Protein AF-A0A2E6BKK8-F1 (afdb_monomer_lite)

pLDDT: mean 77.75, std 14.75, range [41.41, 91.94]

Foldseek 3Di:
DPPPFDKDKDKDQLDDDPDDPVQPPLGDHIDIDIETAPDWDADPRRRDIDHPVVD

Secondary structure (DSSP, 8-state):
------EEEEEE-S---TT-TTSTT-----EEEEEETT-EEE-TTT--EEETTT-

Sequence (55 aa):
MSENQETKKVSCDGSVGRDDKDYADNKHPLIYLKITRGTNTDCPYCGKVFTYEDL

Structure (mmCIF, N/CA/C/O backbone):
data_AF-A0A2E6BKK8-F1
#
_entry.id   AF-A0A2E6BKK8-F1
#
loop_
_atom_site.group_PDB
_atom_site.id
_atom_site.type_symbol
_atom_site.label_atom_id
_atom_site.label_alt_id
_atom_site.label_comp_id
_atom_site.label_asym_id
_atom_site.label_entity_id
_atom_site.label_seq_id
_atom_site.pdbx_PDB_ins_code
_atom_site.Cartn_x
_atom_site.Cartn_y
_atom_site.Cartn_z
_atom_site.occupancy
_atom_site.B_iso_or_equiv
_atom_site.auth_seq_id
_atom_site.auth_comp_id
_atom_site.auth_asym_id
_atom_site.auth_atom_id
_atom_site.pdbx_PDB_model_num
ATOM 1 N N . MET A 1 1 ? -24.795 3.764 9.499 1.00 41.41 1 MET A N 1
ATOM 2 C CA . MET A 1 1 ? -23.781 3.665 10.565 1.00 41.41 1 MET A CA 1
ATOM 3 C C . MET A 1 1 ? -22.452 3.942 9.900 1.00 41.41 1 MET A C 1
ATOM 5 O O . MET A 1 1 ? -22.062 3.164 9.044 1.00 41.41 1 MET A O 1
ATOM 9 N N . SER A 1 2 ? -21.839 5.095 10.158 1.00 52.44 2 SER A N 1
ATOM 10 C CA . SER A 1 2 ? -20.508 5.376 9.619 1.00 52.44 2 SER A CA 1
ATOM 11 C C . SER A 1 2 ? -19.514 4.738 10.573 1.00 52.44 2 SER A C 1
ATOM 13 O O . SER A 1 2 ? -19.146 5.339 11.578 1.00 52.44 2 SER A O 1
ATOM 15 N N . GLU A 1 3 ? -19.172 3.477 10.327 1.00 59.28 3 GLU A N 1
ATOM 16 C CA . GLU A 1 3 ? -18.008 2.876 10.966 1.00 59.28 3 GLU A CA 1
ATOM 17 C C . GLU A 1 3 ? -16.806 3.733 10.570 1.00 59.28 3 GLU A C 1
ATOM 19 O O . GLU A 1 3 ? -16.436 3.801 9.397 1.00 59.28 3 GLU A O 1
ATOM 24 N N . ASN A 1 4 ? -16.249 4.466 11.536 1.00 65.62 4 ASN A N 1
ATOM 25 C CA . ASN A 1 4 ? -14.973 5.144 11.372 1.00 65.62 4 ASN A CA 1
ATOM 26 C C . ASN A 1 4 ? -13.917 4.058 11.175 1.00 65.62 4 ASN A C 1
ATOM 28 O O . ASN A 1 4 ? -13.319 3.575 12.133 1.00 65.62 4 ASN A O 1
ATOM 32 N N . GLN A 1 5 ? -13.732 3.635 9.929 1.00 72.94 5 GLN A N 1
ATOM 33 C CA . GLN A 1 5 ? -12.677 2.714 9.561 1.00 72.94 5 GLN A CA 1
ATOM 34 C C . GLN A 1 5 ? -11.344 3.391 9.879 1.00 72.94 5 GLN A C 1
ATOM 36 O O . GLN A 1 5 ? -10.971 4.390 9.259 1.00 72.94 5 GLN A O 1
ATOM 41 N N . GLU A 1 6 ? -10.652 2.884 10.898 1.00 89.19 6 GLU A N 1
ATOM 42 C CA . GLU A 1 6 ? -9.330 3.370 11.273 1.00 89.19 6 GLU A CA 1
ATOM 43 C C . GLU A 1 6 ? -8.365 3.108 10.122 1.00 89.19 6 GLU A C 1
ATOM 45 O O . GLU A 1 6 ? -8.169 1.964 9.701 1.00 89.19 6 GLU A O 1
ATOM 50 N N . THR A 1 7 ? -7.772 4.180 9.594 1.00 90.31 7 THR A N 1
ATOM 51 C CA . THR A 1 7 ? -6.846 4.080 8.466 1.00 90.31 7 THR A CA 1
ATOM 52 C C . THR A 1 7 ? -5.526 4.767 8.759 1.00 90.31 7 THR A C 1
ATOM 54 O O . THR A 1 7 ? -5.511 5.856 9.332 1.00 90.31 7 THR A O 1
ATOM 57 N N . LYS A 1 8 ? -4.427 4.154 8.316 1.00 90.50 8 LYS A N 1
ATOM 58 C CA . LYS A 1 8 ? -3.067 4.708 8.373 1.00 90.50 8 LYS A CA 1
ATOM 59 C C . LYS A 1 8 ? -2.551 4.963 6.959 1.00 90.50 8 LYS A C 1
ATOM 61 O O . LYS A 1 8 ? -2.977 4.320 5.999 1.00 90.50 8 LYS A O 1
ATOM 66 N N . LYS A 1 9 ? -1.626 5.914 6.835 1.00 91.50 9 LYS A N 1
ATOM 67 C CA . LYS A 1 9 ? -0.816 6.095 5.626 1.00 91.50 9 LYS A CA 1
ATOM 68 C C . LYS A 1 9 ? 0.552 5.481 5.872 1.00 91.50 9 LYS A C 1
ATOM 70 O O . LYS A 1 9 ? 1.181 5.789 6.877 1.00 91.50 9 LYS A O 1
ATOM 75 N N . VAL A 1 10 ? 1.002 4.657 4.941 1.00 90.38 10 VAL A N 1
ATOM 76 C CA . VAL A 1 10 ? 2.313 4.006 4.962 1.00 90.38 10 VAL A CA 1
ATOM 77 C C . VAL A 1 10 ? 3.015 4.282 3.648 1.00 90.38 10 VAL A C 1
ATOM 79 O O . VAL A 1 10 ? 2.375 4.395 2.604 1.00 90.38 10 VAL A O 1
ATOM 82 N N . SER A 1 11 ? 4.331 4.422 3.709 1.00 90.25 11 SER A N 1
ATOM 83 C CA . SER A 1 11 ? 5.174 4.565 2.535 1.00 90.25 11 SER A CA 1
ATOM 84 C C . SER A 1 11 ? 5.855 3.249 2.180 1.00 90.25 11 SER A C 1
ATOM 86 O O . SER A 1 11 ? 6.372 2.562 3.059 1.00 90.25 11 SER A O 1
ATOM 88 N N . CYS A 1 12 ? 5.902 2.931 0.891 1.00 88.50 12 CYS A N 1
ATOM 89 C CA . CYS A 1 12 ? 6.668 1.817 0.355 1.00 88.50 12 CYS A CA 1
ATOM 90 C C . CYS A 1 12 ? 7.702 2.365 -0.630 1.00 88.50 12 CYS A C 1
ATOM 92 O O . CYS A 1 12 ? 7.336 3.002 -1.614 1.00 88.50 12 CYS A O 1
ATOM 94 N N . ASP A 1 13 ? 8.984 2.152 -0.351 1.00 87.38 13 ASP A N 1
ATOM 95 C CA . ASP A 1 13 ? 10.119 2.639 -1.147 1.00 87.38 13 ASP A CA 1
ATOM 96 C C . ASP A 1 13 ? 10.698 1.578 -2.099 1.00 87.38 13 ASP A C 1
ATOM 98 O O . ASP A 1 13 ? 11.747 1.787 -2.700 1.00 87.38 13 ASP A O 1
ATOM 102 N N . GLY A 1 14 ? 10.040 0.421 -2.221 1.00 77.81 14 GLY A N 1
ATOM 103 C CA . GLY A 1 14 ? 10.523 -0.680 -3.054 1.00 77.81 14 GLY A CA 1
ATOM 104 C C . GLY A 1 14 ? 11.760 -1.394 -2.498 1.00 77.81 14 GLY A C 1
ATOM 105 O O . GLY A 1 14 ? 12.323 -2.247 -3.185 1.00 77.81 14 GLY A O 1
ATOM 106 N N . SER A 1 15 ? 12.190 -1.099 -1.263 1.00 75.38 15 SER A N 1
ATOM 107 C CA . SER A 1 15 ? 13.183 -1.918 -0.568 1.00 75.38 15 SER A CA 1
ATOM 108 C C . SER A 1 15 ? 12.550 -3.238 -0.123 1.00 75.38 15 SER A C 1
ATOM 110 O O . SER A 1 15 ? 11.895 -3.360 0.919 1.00 75.38 15 SER A O 1
ATOM 112 N N . VAL A 1 16 ? 12.733 -4.265 -0.947 1.00 66.25 16 VAL A N 1
ATOM 113 C CA . VAL A 1 16 ? 12.529 -5.644 -0.510 1.00 66.25 16 VAL A CA 1
ATOM 114 C C . VAL A 1 16 ? 13.671 -6.016 0.434 1.00 66.25 16 VAL A C 1
ATOM 116 O O . VAL A 1 16 ? 14.849 -5.799 0.133 1.00 66.25 16 VAL A O 1
ATOM 119 N N . GLY A 1 17 ? 13.317 -6.489 1.632 1.00 57.78 17 GLY A N 1
ATOM 120 C CA . GLY A 1 17 ? 14.282 -7.009 2.595 1.00 57.78 17 GLY A CA 1
ATOM 121 C C . GLY A 1 17 ? 15.132 -8.080 1.917 1.00 57.78 17 GLY A C 1
ATOM 122 O O . GLY A 1 17 ? 14.618 -8.884 1.143 1.00 57.78 17 GLY A O 1
ATOM 123 N N . ARG A 1 18 ? 16.445 -8.029 2.148 1.00 50.41 18 ARG A N 1
ATOM 124 C CA . ARG A 1 18 ? 17.438 -8.909 1.525 1.00 50.41 18 ARG A CA 1
ATOM 125 C C . ARG A 1 18 ? 17.174 -10.374 1.899 1.00 50.41 18 ARG A C 1
ATOM 127 O O . ARG A 1 18 ? 17.753 -10.825 2.873 1.00 50.41 18 ARG A O 1
ATOM 134 N N . ASP A 1 19 ? 16.324 -11.078 1.159 1.00 53.94 19 ASP A N 1
ATOM 135 C CA . ASP A 1 19 ? 16.405 -12.543 1.013 1.00 53.94 19 ASP A CA 1
ATOM 136 C C . ASP A 1 19 ? 15.521 -13.101 -0.112 1.00 53.94 19 ASP A C 1
ATOM 138 O O . ASP A 1 19 ? 15.786 -14.185 -0.624 1.00 53.94 19 ASP A O 1
ATOM 142 N N . ASP A 1 20 ? 14.520 -12.348 -0.574 1.00 52.22 20 ASP A N 1
ATOM 143 C CA . ASP A 1 20 ? 13.578 -12.862 -1.566 1.00 52.22 20 ASP A CA 1
ATOM 144 C C . ASP A 1 20 ? 14.025 -12.518 -2.998 1.00 52.22 20 ASP A C 1
ATOM 146 O O . ASP A 1 20 ? 13.761 -11.440 -3.539 1.00 52.22 20 ASP A O 1
ATOM 150 N N . LYS A 1 21 ? 14.790 -13.439 -3.603 1.00 53.31 21 LYS A N 1
ATOM 151 C CA . LYS A 1 21 ? 15.337 -13.321 -4.971 1.00 53.31 21 LYS A CA 1
ATOM 152 C C . LYS A 1 21 ? 14.266 -13.174 -6.062 1.00 53.31 21 LYS A C 1
ATOM 154 O O . LYS A 1 21 ? 14.628 -12.812 -7.177 1.00 53.31 21 LYS A O 1
ATOM 159 N N . ASP A 1 22 ? 12.995 -13.4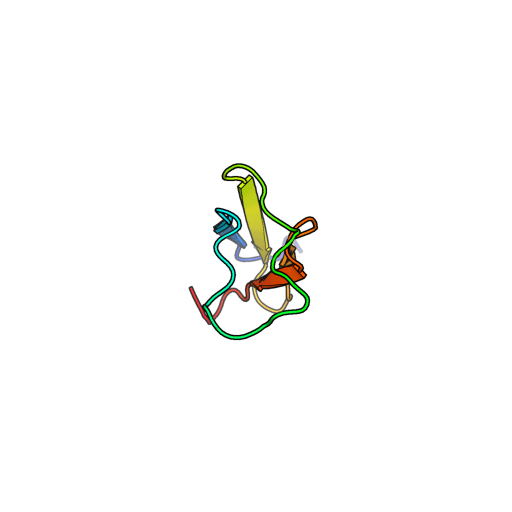17 -5.747 1.00 54.31 22 ASP A N 1
ATOM 160 C CA . ASP A 1 22 ? 11.871 -13.278 -6.680 1.00 54.31 22 ASP A CA 1
ATOM 161 C C . ASP A 1 22 ? 11.387 -11.818 -6.811 1.00 54.31 22 ASP A C 1
ATOM 163 O O . ASP A 1 22 ? 10.822 -11.423 -7.826 1.00 54.31 22 ASP A O 1
ATOM 167 N N . TYR A 1 23 ? 11.693 -10.962 -5.827 1.00 53.50 23 TYR A N 1
ATOM 168 C CA . TYR A 1 23 ? 11.229 -9.567 -5.785 1.00 53.50 23 TYR A CA 1
ATOM 169 C C . TYR A 1 23 ? 12.268 -8.528 -6.229 1.00 53.50 23 TYR A C 1
ATOM 171 O O . TYR A 1 23 ? 11.992 -7.325 -6.211 1.00 53.50 23 TYR A O 1
ATOM 179 N N . ALA A 1 24 ? 13.468 -8.964 -6.624 1.00 53.81 24 ALA A N 1
ATOM 180 C CA . ALA A 1 24 ? 14.605 -8.085 -6.906 1.00 53.81 24 ALA A CA 1
ATOM 181 C C . ALA A 1 24 ? 14.386 -7.105 -8.083 1.00 53.81 24 ALA A C 1
ATOM 183 O O . ALA A 1 24 ? 15.071 -6.079 -8.142 1.00 53.81 24 ALA A O 1
ATOM 184 N N . ASP A 1 25 ? 13.418 -7.375 -8.966 1.00 57.00 25 ASP A N 1
ATOM 185 C CA . ASP A 1 25 ? 13.093 -6.531 -10.126 1.00 57.00 25 ASP A CA 1
ATOM 186 C C . ASP A 1 25 ? 11.995 -5.486 -9.857 1.00 57.00 25 ASP A C 1
ATOM 188 O O . ASP A 1 25 ? 11.808 -4.554 -10.635 1.00 57.00 25 ASP A O 1
ATOM 192 N N . ASN A 1 26 ? 11.314 -5.549 -8.710 1.00 65.06 26 ASN A N 1
ATOM 193 C CA . ASN A 1 26 ? 10.176 -4.675 -8.417 1.00 65.06 26 ASN A CA 1
ATOM 194 C C . ASN A 1 26 ? 10.577 -3.358 -7.732 1.00 65.06 26 ASN A C 1
ATOM 196 O O . ASN A 1 26 ? 9.937 -2.898 -6.781 1.00 65.06 26 ASN A O 1
ATOM 200 N N . LYS A 1 27 ? 11.660 -2.736 -8.209 1.00 71.50 27 LYS A N 1
ATOM 201 C CA . LYS A 1 27 ? 12.088 -1.416 -7.733 1.00 71.50 27 LYS A CA 1
ATOM 202 C C . LYS A 1 27 ? 11.132 -0.352 -8.262 1.00 71.50 27 LYS A C 1
ATOM 204 O O . LYS A 1 27 ? 11.045 -0.131 -9.466 1.00 71.50 27 LYS A O 1
ATOM 209 N N . HIS A 1 28 ? 10.456 0.346 -7.356 1.00 82.31 28 HIS A N 1
ATOM 210 C CA . HIS A 1 28 ? 9.573 1.460 -7.686 1.00 82.31 28 HIS A CA 1
ATOM 211 C C . HIS A 1 28 ? 9.917 2.695 -6.840 1.00 82.31 28 HIS A C 1
ATOM 213 O O . HIS A 1 28 ? 10.488 2.556 -5.757 1.00 82.31 28 HIS A O 1
ATOM 219 N N . PRO A 1 29 ? 9.579 3.912 -7.304 1.00 86.50 29 PRO A N 1
ATOM 220 C CA . PRO A 1 29 ? 9.692 5.120 -6.492 1.00 86.50 29 PRO A CA 1
ATOM 221 C C . PRO A 1 29 ? 8.867 5.017 -5.206 1.00 86.50 29 PRO A C 1
ATOM 223 O O . PRO A 1 29 ? 7.903 4.256 -5.148 1.00 86.50 29 PRO A O 1
ATOM 226 N N . LEU A 1 30 ? 9.192 5.834 -4.202 1.00 88.38 30 LEU A N 1
ATOM 227 C CA . LEU A 1 30 ? 8.400 5.938 -2.976 1.00 88.38 30 LEU A CA 1
ATOM 228 C C . LEU A 1 30 ? 6.920 6.186 -3.305 1.00 88.38 30 LEU A C 1
ATOM 230 O O . LEU A 1 30 ? 6.571 7.219 -3.877 1.00 88.38 30 LEU A O 1
ATOM 234 N N . ILE A 1 31 ? 6.055 5.256 -2.911 1.00 89.62 31 ILE A N 1
ATOM 235 C CA . ILE A 1 31 ? 4.603 5.420 -2.984 1.00 89.62 31 ILE A CA 1
ATOM 236 C C . ILE A 1 31 ? 4.006 5.483 -1.588 1.00 89.62 31 ILE A C 1
ATOM 238 O O . ILE A 1 31 ? 4.605 5.020 -0.618 1.00 89.62 31 ILE A O 1
ATOM 242 N N . TYR A 1 32 ? 2.785 5.998 -1.508 1.00 91.00 32 TYR A N 1
ATOM 243 C CA . TYR A 1 32 ? 1.999 6.011 -0.285 1.00 91.00 32 TYR A CA 1
ATOM 244 C C . TYR A 1 32 ? 0.750 5.161 -0.469 1.00 91.00 32 TYR A C 1
ATOM 246 O O . TYR A 1 32 ? -0.004 5.347 -1.423 1.00 91.00 32 TYR A O 1
ATOM 254 N N . LEU A 1 33 ? 0.529 4.252 0.468 1.00 90.12 33 LEU A N 1
ATOM 255 C CA . LEU A 1 33 ? -0.626 3.371 0.519 1.00 90.12 33 LEU A CA 1
ATOM 256 C C . LEU A 1 33 ? -1.474 3.744 1.734 1.00 90.12 33 LEU A C 1
ATOM 258 O O . LEU A 1 33 ? -0.960 4.156 2.780 1.00 90.12 33 LEU A O 1
ATOM 262 N N . LYS A 1 34 ? -2.792 3.619 1.583 1.00 91.94 34 LYS A N 1
ATOM 263 C CA . LYS A 1 34 ? -3.748 3.774 2.677 1.00 91.94 34 LYS A CA 1
ATOM 264 C C . LYS A 1 34 ? -4.155 2.383 3.134 1.00 91.94 34 LYS A C 1
ATOM 266 O O . LYS A 1 34 ? -4.749 1.648 2.355 1.00 91.94 34 LYS A O 1
ATOM 271 N N . ILE A 1 35 ?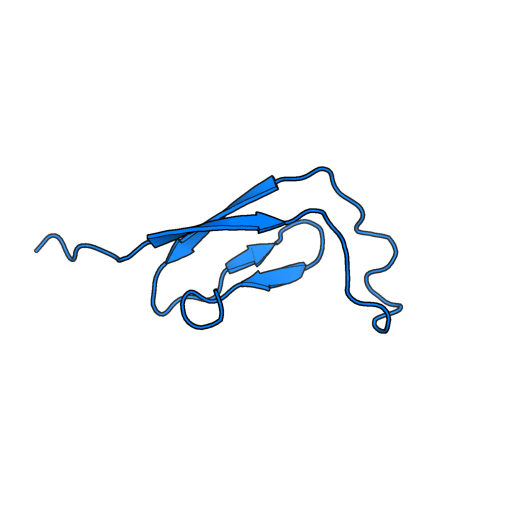 -3.866 2.061 4.386 1.00 91.94 35 ILE A N 1
ATOM 272 C CA . ILE A 1 35 ? -4.219 0.772 4.982 1.00 91.94 35 ILE A CA 1
ATOM 273 C C . ILE A 1 35 ? -5.390 0.947 5.929 1.00 91.94 35 ILE A C 1
ATOM 275 O O . ILE A 1 35 ? -5.472 1.956 6.636 1.00 91.94 35 ILE A O 1
ATOM 279 N N . THR A 1 36 ? -6.279 -0.038 5.948 1.00 90.81 36 THR A N 1
ATOM 280 C CA . THR A 1 36 ? -7.463 -0.048 6.809 1.00 90.81 36 THR A CA 1
ATOM 281 C C . THR A 1 36 ? -7.300 -1.129 7.868 1.00 90.81 36 THR A C 1
ATOM 283 O O . THR A 1 36 ? -6.838 -2.232 7.567 1.00 90.81 36 THR A O 1
ATOM 286 N N . ARG A 1 37 ? -7.656 -0.824 9.118 1.00 88.69 37 ARG A N 1
ATOM 287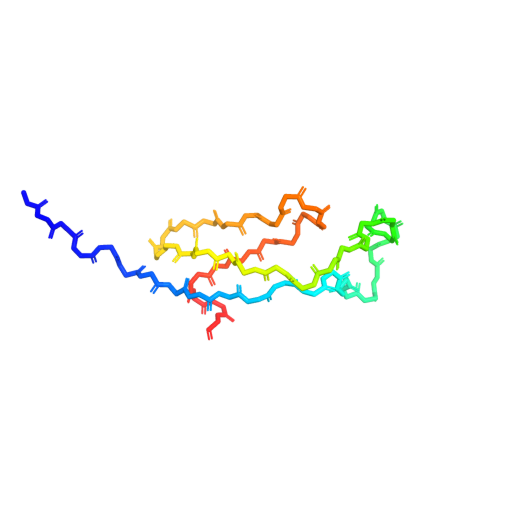 C CA . ARG A 1 37 ? -7.617 -1.799 10.213 1.00 88.69 37 ARG A CA 1
ATOM 288 C C . ARG A 1 37 ? -8.451 -3.037 9.861 1.00 88.69 37 ARG A C 1
ATOM 290 O O . ARG A 1 37 ? -9.580 -2.906 9.399 1.00 88.69 37 ARG A O 1
ATOM 297 N N . GLY A 1 38 ? -7.883 -4.227 10.070 1.00 86.88 38 GLY A N 1
ATOM 298 C CA . GLY A 1 38 ? -8.517 -5.509 9.731 1.00 86.88 38 GLY A CA 1
ATOM 299 C C . GLY A 1 38 ? -8.412 -5.916 8.257 1.00 86.88 38 GLY A C 1
ATOM 300 O O . GLY A 1 38 ? -8.992 -6.925 7.869 1.00 86.88 38 GLY A O 1
ATOM 301 N N . THR A 1 39 ? -7.679 -5.157 7.435 1.00 88.69 39 THR A N 1
ATOM 302 C CA . THR A 1 39 ? -7.392 -5.512 6.037 1.00 88.69 39 THR A CA 1
ATOM 303 C C . THR A 1 39 ? -5.892 -5.550 5.787 1.00 88.69 39 THR A C 1
ATOM 305 O O . THR A 1 39 ? -5.136 -4.764 6.365 1.00 88.69 39 THR A O 1
ATOM 308 N N . ASN A 1 40 ? -5.479 -6.433 4.883 1.00 89.69 40 ASN A N 1
ATOM 309 C CA . ASN A 1 40 ? -4.125 -6.452 4.353 1.00 89.69 40 ASN A CA 1
ATOM 310 C C . ASN A 1 40 ? -4.095 -5.577 3.101 1.00 89.69 40 ASN A C 1
ATOM 312 O O . ASN A 1 40 ? -5.021 -5.616 2.292 1.00 89.69 40 ASN A O 1
ATOM 316 N N . THR A 1 41 ? -3.050 -4.774 2.946 1.00 90.31 41 THR A N 1
ATOM 317 C CA . THR A 1 41 ? -2.843 -3.951 1.752 1.00 90.31 41 THR A CA 1
ATOM 318 C C . THR A 1 41 ? -1.525 -4.339 1.114 1.00 90.31 41 THR A C 1
ATOM 320 O O . THR A 1 41 ? -0.466 -4.145 1.707 1.00 90.31 41 THR A O 1
ATOM 323 N N . ASP A 1 42 ? -1.587 -4.896 -0.086 1.00 89.06 42 ASP A N 1
ATOM 324 C CA . ASP A 1 42 ? -0.421 -5.201 -0.900 1.00 89.06 42 ASP A CA 1
ATOM 325 C C . ASP A 1 42 ? 0.107 -3.951 -1.618 1.00 89.06 42 ASP A C 1
ATOM 327 O O . ASP A 1 42 ? -0.637 -3.063 -2.041 1.00 89.06 42 ASP A O 1
ATOM 331 N N . CYS A 1 43 ? 1.429 -3.865 -1.743 1.00 86.88 43 CYS A N 1
ATOM 332 C CA . CYS A 1 43 ? 2.053 -2.940 -2.669 1.00 86.88 43 CYS A CA 1
ATOM 333 C C . CYS A 1 43 ? 1.892 -3.486 -4.095 1.00 86.88 43 CYS A C 1
ATOM 335 O O . CYS A 1 43 ? 2.430 -4.556 -4.381 1.00 86.88 43 CYS A O 1
ATOM 337 N N . PRO A 1 44 ? 1.273 -2.740 -5.026 1.00 84.44 44 PRO A N 1
ATOM 338 C CA . PRO A 1 44 ? 1.020 -3.223 -6.386 1.00 84.44 44 PRO A CA 1
ATOM 339 C C . PRO A 1 44 ? 2.290 -3.382 -7.235 1.00 84.44 44 PRO A C 1
ATOM 341 O O . PRO A 1 44 ? 2.225 -3.892 -8.348 1.00 84.44 44 PRO A O 1
ATOM 344 N N . TYR A 1 45 ? 3.436 -2.913 -6.737 1.00 84.81 45 TYR A N 1
ATOM 34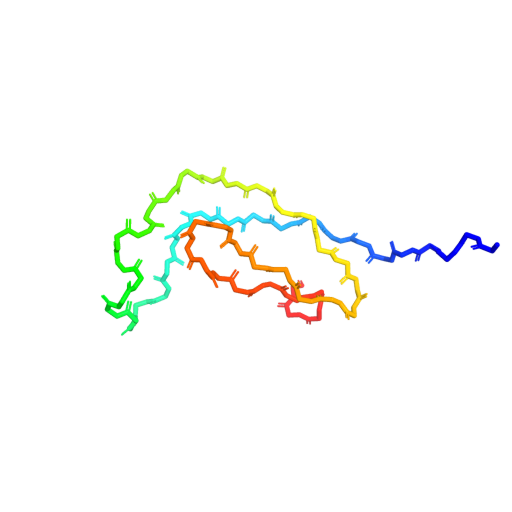5 C CA . TYR A 1 45 ? 4.716 -2.986 -7.434 1.00 84.81 45 TYR A CA 1
ATOM 346 C C . TYR A 1 45 ? 5.585 -4.099 -6.858 1.00 84.81 45 TYR A C 1
ATOM 348 O O . TYR A 1 45 ? 5.927 -5.036 -7.563 1.00 84.81 45 TYR A O 1
ATOM 356 N N . CYS A 1 46 ? 5.930 -4.016 -5.569 1.00 82.44 46 CYS A N 1
ATOM 357 C CA . CYS A 1 46 ? 6.835 -4.970 -4.929 1.00 82.44 46 CYS A CA 1
ATOM 358 C C . CYS A 1 46 ? 6.138 -6.080 -4.145 1.00 82.44 46 CYS A C 1
ATOM 360 O O . CYS A 1 46 ? 6.820 -6.824 -3.456 1.00 82.44 46 CYS A O 1
ATOM 362 N N . GLY A 1 47 ? 4.805 -6.172 -4.177 1.00 81.81 47 GLY A N 1
ATOM 363 C CA . GLY A 1 47 ? 4.036 -7.213 -3.483 1.00 81.81 47 GLY A CA 1
ATOM 364 C C . GLY A 1 47 ? 4.168 -7.211 -1.956 1.00 81.81 47 GLY A C 1
ATOM 365 O O . GLY A 1 47 ? 3.633 -8.093 -1.291 1.00 81.81 47 GLY A O 1
ATOM 366 N N . LYS A 1 48 ? 4.857 -6.221 -1.371 1.00 85.06 48 LYS A N 1
ATOM 367 C CA . LYS A 1 48 ? 5.009 -6.078 0.078 1.00 85.06 48 LYS A CA 1
ATOM 368 C C . LYS A 1 48 ? 3.644 -5.870 0.722 1.00 85.06 48 LYS A C 1
ATOM 370 O O . LYS A 1 48 ? 2.924 -4.946 0.352 1.00 85.06 48 LYS A O 1
ATOM 375 N N . VAL A 1 49 ? 3.308 -6.714 1.689 1.00 87.69 49 VAL A N 1
ATOM 376 C CA . VAL A 1 49 ? 2.036 -6.641 2.410 1.00 87.69 49 VAL A CA 1
ATOM 377 C C . VAL A 1 49 ? 2.196 -5.753 3.637 1.00 87.69 49 VAL A C 1
ATOM 379 O O . VAL A 1 49 ? 3.140 -5.908 4.407 1.00 87.69 49 VAL A O 1
ATOM 382 N N . PHE A 1 50 ? 1.257 -4.830 3.819 1.00 88.62 50 PHE A N 1
ATOM 383 C CA . PHE A 1 50 ? 1.175 -3.938 4.965 1.00 88.62 50 PHE A CA 1
ATOM 384 C C . PHE A 1 50 ? -0.112 -4.193 5.744 1.00 88.62 50 PHE A C 1
ATOM 386 O O . PHE A 1 50 ? -1.200 -4.286 5.168 1.00 88.62 50 PHE A O 1
ATOM 393 N N . THR A 1 51 ? 0.012 -4.254 7.066 1.00 90.00 51 THR A N 1
ATOM 394 C CA . THR A 1 51 ? -1.100 -4.446 8.000 1.00 90.00 51 THR A CA 1
ATOM 395 C C . THR A 1 51 ? -1.097 -3.349 9.052 1.00 90.00 51 THR A C 1
ATOM 397 O O . THR A 1 51 ? -0.045 -2.913 9.510 1.00 90.00 51 THR A O 1
ATOM 400 N N . TYR A 1 52 ? -2.285 -2.895 9.456 1.00 88.50 52 TYR A N 1
ATOM 401 C CA . TYR A 1 52 ? -2.436 -1.788 10.414 1.00 88.50 52 TYR A CA 1
ATOM 402 C C . TYR A 1 52 ? -1.762 -2.047 11.774 1.00 88.50 52 TYR A C 1
ATOM 404 O O . TYR A 1 52 ? -1.398 -1.092 12.461 1.00 88.50 52 TYR A O 1
ATOM 412 N N . GLU A 1 53 ? -1.638 -3.318 12.160 1.00 84.56 53 GLU A N 1
ATOM 413 C CA . GLU A 1 53 ? -1.085 -3.776 13.442 1.00 84.56 53 GLU A CA 1
ATOM 414 C C . GLU A 1 53 ? 0.450 -3.857 13.461 1.00 84.56 53 GLU A C 1
ATOM 416 O O . GLU A 1 53 ? 1.029 -3.838 14.540 1.00 84.56 53 GLU A O 1
ATOM 421 N N . ASP A 1 54 ? 1.100 -3.915 12.292 1.00 73.38 54 ASP A N 1
ATOM 422 C CA . ASP A 1 54 ? 2.565 -4.058 12.157 1.00 73.38 54 ASP A CA 1
ATOM 423 C C . ASP A 1 54 ? 3.290 -2.696 12.045 1.00 73.38 54 ASP A C 1
ATOM 425 O O . ASP A 1 54 ? 4.516 -2.622 12.056 1.00 73.38 54 ASP A O 1
ATOM 429 N N . LEU A 1 55 ? 2.520 -1.604 11.947 1.00 70.00 55 LEU A N 1
ATOM 430 C CA . LEU A 1 55 ? 2.974 -0.220 11.736 1.00 70.00 55 LEU A CA 1
ATOM 431 C C . LEU A 1 55 ? 2.593 0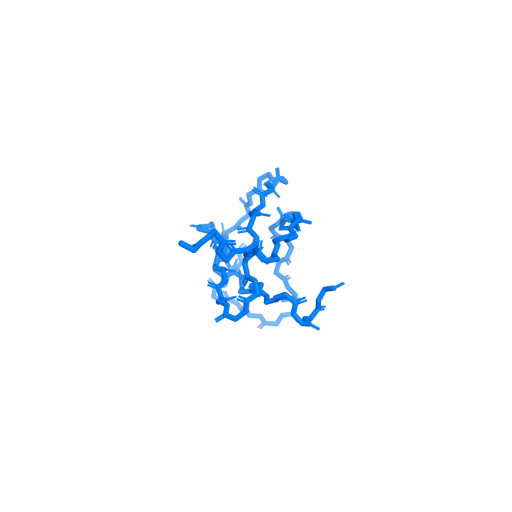.688 12.902 1.00 70.00 55 LEU A C 1
ATOM 433 O O . LEU A 1 55 ? 3.394 1.577 13.250 1.00 70.00 55 LEU A O 1
#

Radius of gyration: 12.81 Å; chains: 1; b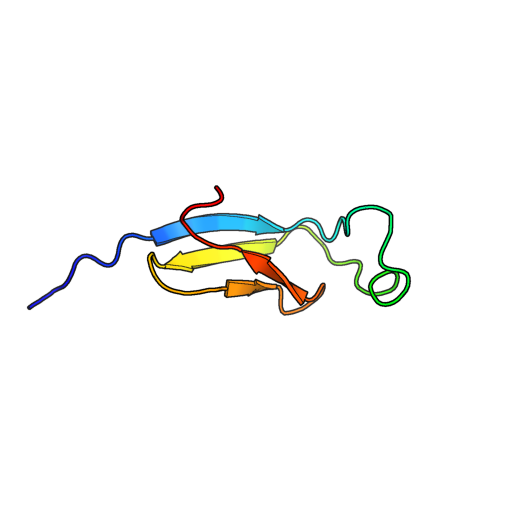ounding box: 41×19×24 Å